Protein AF-A0A8I3A039-F1 (afdb_monomer)

Radius of gyration: 25.13 Å; Cα contacts (8 Å, |Δi|>4): 49; chains: 1; bounding box: 59×29×89 Å

Organism: Verticillium longisporum (NCBI:txid100787)

Sequence (126 aa):
MANPPAAGDKPDGSPKQGEWDEKELQDSLEHLKLLHIKLRELRTTIPRMLEPLKEKQQSPEALFTSFSNAVTAGHREVQDFTEMRKDAKTTRILDHAAQRRKEEPKGIKPWNGKQDPDWMTPPGSS

Structure (mmCIF, N/CA/C/O backbone):
data_AF-A0A8I3A039-F1
#
_entry.id   AF-A0A8I3A039-F1
#
loop_
_atom_site.group_PDB
_atom_site.id
_atom_site.type_symbol
_atom_site.label_atom_id
_atom_site.label_alt_id
_atom_site.label_comp_id
_atom_site.label_asym_id
_atom_site.label_entity_id
_atom_site.label_seq_id
_atom_site.pdbx_PDB_ins_code
_atom_site.Cartn_x
_atom_site.Cartn_y
_atom_site.Cartn_z
_atom_site.occupancy
_atom_site.B_iso_or_equiv
_atom_site.auth_seq_id
_atom_site.auth_comp_id
_atom_site.auth_asym_id
_atom_site.auth_atom_id
_atom_site.pdbx_PDB_model_num
ATOM 1 N N . MET A 1 1 ? 36.946 -21.708 -61.602 1.00 42.66 1 MET A N 1
ATOM 2 C CA . MET A 1 1 ? 36.319 -20.616 -60.830 1.00 42.66 1 MET A CA 1
ATOM 3 C C . MET A 1 1 ? 36.274 -21.066 -59.383 1.00 42.66 1 MET A C 1
ATOM 5 O O . MET A 1 1 ? 35.582 -22.029 -59.086 1.00 42.66 1 MET A O 1
ATOM 9 N N . ALA A 1 2 ? 37.125 -20.484 -58.541 1.00 39.38 2 ALA A N 1
ATOM 10 C CA . ALA A 1 2 ? 37.229 -20.815 -57.124 1.00 39.38 2 ALA A CA 1
ATOM 11 C C . ALA A 1 2 ? 36.278 -19.909 -56.330 1.00 39.38 2 ALA A C 1
ATOM 13 O O . ALA A 1 2 ? 36.279 -18.697 -56.534 1.00 39.38 2 ALA A O 1
ATOM 14 N N . ASN A 1 3 ? 35.458 -20.509 -55.470 1.00 44.94 3 ASN A N 1
ATOM 15 C CA . ASN A 1 3 ? 34.533 -19.817 -54.575 1.00 44.94 3 ASN A CA 1
ATOM 16 C C . ASN A 1 3 ? 35.276 -19.473 -53.268 1.00 44.94 3 ASN A C 1
ATOM 18 O O . ASN A 1 3 ? 35.917 -20.372 -52.717 1.00 44.94 3 ASN A O 1
ATOM 22 N N . PRO A 1 4 ? 35.230 -18.233 -52.755 1.00 48.47 4 PRO A N 1
ATOM 23 C CA . PRO A 1 4 ? 35.828 -17.914 -51.462 1.00 48.47 4 PRO A CA 1
ATOM 24 C C . PRO A 1 4 ? 34.883 -18.288 -50.300 1.00 48.47 4 PRO A C 1
ATOM 26 O O . PRO A 1 4 ? 33.673 -18.086 -50.420 1.00 48.47 4 PRO A O 1
ATOM 29 N N . PRO A 1 5 ? 35.396 -18.788 -49.159 1.00 48.97 5 PRO A N 1
ATOM 30 C CA . PRO A 1 5 ? 34.630 -18.922 -47.926 1.00 48.97 5 PRO A CA 1
ATOM 31 C C . PRO A 1 5 ? 34.896 -17.735 -46.982 1.00 48.97 5 PRO A C 1
ATOM 33 O O . PRO A 1 5 ? 36.048 -17.352 -46.801 1.00 48.97 5 PRO A O 1
ATOM 36 N N . ALA A 1 6 ? 33.836 -17.183 -46.382 1.00 40.12 6 ALA A N 1
ATOM 37 C CA . ALA A 1 6 ? 33.770 -16.394 -45.131 1.00 40.12 6 ALA A CA 1
ATOM 38 C C . ALA A 1 6 ? 32.475 -15.557 -45.186 1.00 40.12 6 ALA A C 1
ATOM 40 O O . ALA A 1 6 ? 32.116 -15.073 -46.249 1.00 40.12 6 ALA A O 1
ATOM 41 N N . ALA A 1 7 ? 31.695 -15.313 -44.141 1.00 46.16 7 ALA A N 1
ATOM 42 C CA . ALA A 1 7 ? 31.840 -15.470 -42.703 1.00 46.16 7 ALA A CA 1
ATOM 43 C C . ALA A 1 7 ? 30.421 -15.766 -42.173 1.00 46.16 7 ALA A C 1
ATOM 45 O O . ALA A 1 7 ? 29.449 -15.211 -42.671 1.00 46.16 7 ALA A O 1
ATOM 46 N N . GLY A 1 8 ? 30.236 -16.727 -41.277 1.00 37.94 8 GLY A N 1
ATOM 47 C CA . GLY A 1 8 ? 30.380 -16.436 -39.857 1.00 37.94 8 GLY A CA 1
ATOM 48 C C . GLY A 1 8 ? 29.059 -15.888 -39.322 1.00 37.94 8 GLY A C 1
ATOM 49 O O . GLY A 1 8 ? 28.897 -14.675 -39.229 1.00 37.94 8 GLY A O 1
ATOM 50 N N . ASP A 1 9 ? 28.146 -16.804 -38.984 1.00 47.75 9 ASP A N 1
ATOM 51 C CA . ASP A 1 9 ? 27.090 -16.582 -37.997 1.00 47.75 9 ASP A CA 1
ATOM 52 C C . ASP A 1 9 ? 27.677 -15.790 -36.825 1.00 47.75 9 ASP A C 1
ATOM 54 O O . ASP A 1 9 ? 28.573 -16.265 -36.120 1.00 47.75 9 ASP A O 1
ATOM 58 N N . LYS A 1 10 ? 27.206 -14.559 -36.637 1.00 44.28 10 LYS A N 1
ATOM 59 C CA . LYS A 1 10 ? 27.387 -13.846 -35.380 1.00 44.28 10 LYS A CA 1
ATOM 60 C C . LYS A 1 10 ? 26.022 -13.777 -34.708 1.00 44.28 10 LYS A C 1
ATOM 62 O O . LYS A 1 10 ? 25.129 -13.142 -35.268 1.00 44.28 10 LYS A O 1
ATOM 67 N N . PRO A 1 11 ? 25.848 -14.393 -33.527 1.00 43.03 11 PRO A N 1
ATOM 68 C CA . PRO A 1 11 ? 24.730 -14.051 -32.675 1.00 43.03 11 PRO A CA 1
ATOM 69 C C . PRO A 1 11 ? 24.953 -12.598 -32.266 1.00 43.03 11 PRO A C 1
ATOM 71 O O . PRO A 1 11 ? 25.957 -12.281 -31.625 1.00 43.03 11 PRO A O 1
ATOM 74 N N . ASP A 1 12 ? 24.059 -11.701 -32.672 1.00 41.56 12 ASP A N 1
ATOM 75 C CA . ASP A 1 12 ? 24.060 -10.328 -32.172 1.00 41.56 12 ASP A CA 1
ATOM 76 C C . ASP A 1 12 ? 23.510 -10.341 -30.738 1.00 41.56 12 ASP A C 1
ATOM 78 O O . ASP A 1 12 ? 22.394 -9.930 -30.444 1.00 41.56 12 ASP A O 1
ATOM 82 N N . GLY A 1 13 ? 24.298 -10.937 -29.842 1.00 45.78 13 GLY A N 1
ATOM 83 C CA . GLY A 1 13 ? 24.190 -10.812 -28.398 1.00 45.78 13 GLY A CA 1
ATOM 84 C C . GLY A 1 13 ? 24.863 -9.520 -27.962 1.00 45.78 13 GLY A C 1
ATOM 85 O O . GLY A 1 13 ? 25.817 -9.545 -27.188 1.00 45.7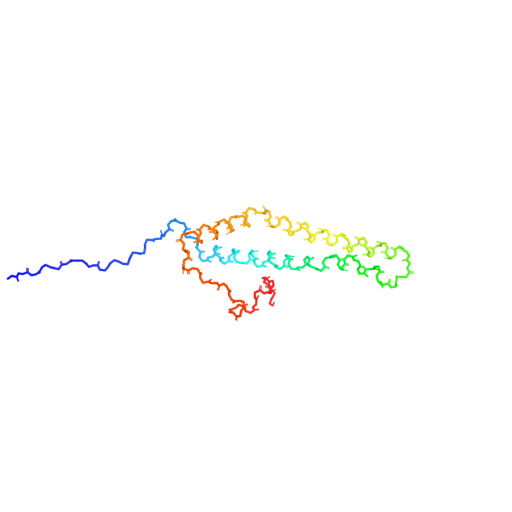8 13 GLY A O 1
ATOM 86 N N . SER A 1 14 ? 24.414 -8.392 -28.504 1.00 38.66 14 SER A N 1
ATOM 87 C CA . SER A 1 14 ? 24.728 -7.089 -27.941 1.00 38.66 14 SER A CA 1
ATOM 88 C C . SER A 1 14 ? 23.763 -6.856 -26.766 1.00 38.66 14 SER A C 1
ATOM 90 O O . SER A 1 14 ? 22.555 -6.765 -26.986 1.00 38.66 14 SER A O 1
ATOM 92 N N . PRO A 1 15 ? 24.241 -6.798 -25.505 1.00 40.56 15 PRO A N 1
ATOM 93 C CA . PRO A 1 15 ? 23.373 -6.449 -24.389 1.00 40.56 15 PRO A CA 1
ATOM 94 C C . PRO A 1 15 ? 22.902 -5.015 -24.621 1.00 40.56 15 PRO A C 1
ATOM 96 O O . PRO A 1 15 ? 23.717 -4.087 -24.684 1.00 40.56 15 PRO A O 1
ATOM 99 N N . LYS A 1 16 ? 21.593 -4.832 -24.816 1.00 53.34 16 LYS A N 1
ATOM 100 C CA . LYS A 1 16 ? 21.005 -3.506 -24.992 1.00 53.34 16 LYS A CA 1
ATOM 101 C C . LYS A 1 16 ? 21.260 -2.726 -23.707 1.00 53.34 16 LYS A C 1
ATOM 103 O O . LYS A 1 16 ? 20.688 -3.030 -22.666 1.00 53.34 16 LYS A O 1
ATOM 108 N N . GLN A 1 17 ? 22.142 -1.731 -23.769 1.00 42.53 17 GLN A N 1
ATOM 109 C CA . GLN A 1 17 ? 22.362 -0.771 -22.688 1.00 42.53 17 GLN A CA 1
ATOM 110 C C . GLN A 1 17 ? 21.009 -0.143 -22.309 1.00 42.53 17 GLN A C 1
ATOM 112 O O . GLN A 1 17 ? 20.495 0.700 -23.039 1.00 42.53 17 GLN A O 1
ATOM 117 N N . GLY A 1 18 ? 20.401 -0.609 -21.213 1.00 56.34 18 GLY A N 1
ATOM 118 C CA . GLY A 1 18 ? 19.051 -0.222 -20.783 1.00 56.34 18 GLY A CA 1
ATOM 119 C C . GLY A 1 18 ? 18.120 -1.388 -20.425 1.00 56.34 18 GLY A C 1
ATOM 120 O O . GLY A 1 18 ? 17.051 -1.142 -19.864 1.00 56.34 18 GLY A O 1
ATOM 121 N N . GLU A 1 19 ? 18.504 -2.637 -20.707 1.00 70.75 19 GLU A N 1
ATOM 122 C CA . GLU A 1 19 ? 17.795 -3.820 -20.207 1.00 70.75 19 GLU A CA 1
ATOM 123 C C . GLU A 1 19 ? 17.991 -3.941 -18.695 1.00 70.75 19 GLU A C 1
ATOM 125 O O . GLU A 1 19 ? 19.109 -4.099 -18.208 1.00 70.75 19 GLU A O 1
ATOM 130 N N . TRP A 1 20 ? 16.889 -3.828 -17.955 1.00 85.06 20 TRP A N 1
ATOM 131 C CA . TRP A 1 20 ? 16.848 -4.266 -16.566 1.00 85.06 20 TRP A CA 1
ATOM 132 C C . TRP A 1 20 ? 17.164 -5.753 -16.553 1.00 85.06 20 TRP A C 1
ATOM 134 O O . TRP A 1 20 ? 16.600 -6.507 -17.351 1.00 85.06 20 TRP A O 1
ATOM 144 N N . ASP A 1 21 ? 18.078 -6.166 -15.682 1.00 90.06 21 ASP A N 1
ATOM 145 C CA . ASP A 1 21 ? 18.371 -7.584 -15.543 1.00 90.06 21 ASP A CA 1
ATOM 146 C C . ASP A 1 21 ? 17.175 -8.328 -14.919 1.00 90.06 21 ASP A C 1
ATOM 148 O O . ASP A 1 21 ? 16.260 -7.730 -14.344 1.00 90.06 21 ASP A O 1
ATOM 152 N N . GLU A 1 22 ? 17.161 -9.656 -15.058 1.00 89.19 22 GLU A N 1
ATOM 153 C CA . GLU A 1 22 ? 16.061 -10.497 -14.567 1.00 89.19 22 GLU A CA 1
ATOM 154 C C . GLU A 1 22 ? 15.797 -10.284 -13.069 1.00 89.19 22 GLU A C 1
ATOM 156 O O . GLU A 1 22 ? 14.653 -10.298 -12.616 1.00 89.19 22 GLU A O 1
ATOM 161 N N . LYS A 1 23 ? 16.856 -10.032 -12.294 1.00 91.62 23 LYS A N 1
ATOM 162 C CA . LYS A 1 23 ? 16.746 -9.795 -10.858 1.00 91.62 23 LYS A CA 1
ATOM 163 C C . LYS A 1 23 ? 16.059 -8.460 -10.573 1.00 91.62 23 LYS A C 1
ATOM 165 O O . LYS A 1 23 ? 15.153 -8.410 -9.748 1.00 91.62 23 LYS A O 1
ATOM 170 N N . GLU A 1 24 ? 16.449 -7.390 -11.257 1.00 92.00 24 GLU A N 1
ATOM 171 C CA . GLU A 1 24 ? 15.836 -6.071 -11.120 1.00 92.00 24 GLU A CA 1
ATOM 172 C C . GLU A 1 24 ? 14.362 -6.095 -11.549 1.00 92.00 24 GLU A C 1
ATOM 174 O O . GLU A 1 24 ? 13.514 -5.471 -10.900 1.00 92.00 24 GLU A O 1
ATOM 179 N N . LEU A 1 25 ? 14.035 -6.849 -12.602 1.00 91.31 25 LEU A N 1
ATOM 180 C CA . LEU A 1 25 ? 12.655 -7.078 -13.030 1.00 91.31 25 LEU A CA 1
ATOM 181 C C . LEU A 1 25 ? 11.851 -7.809 -11.951 1.00 91.31 25 LEU A C 1
ATOM 183 O O . LEU A 1 25 ? 10.772 -7.339 -11.583 1.00 91.31 25 LEU A O 1
ATOM 187 N N . GLN A 1 26 ? 12.388 -8.894 -11.395 1.00 91.62 26 GLN A N 1
ATOM 188 C CA . GLN A 1 26 ? 11.746 -9.656 -10.325 1.00 91.62 26 GLN A CA 1
ATOM 189 C C . GLN A 1 26 ? 11.515 -8.796 -9.070 1.00 91.62 26 GLN A C 1
ATOM 191 O O . GLN A 1 26 ? 10.382 -8.681 -8.598 1.00 91.62 26 GLN A O 1
ATOM 196 N N . ASP A 1 27 ? 12.546 -8.092 -8.595 1.00 93.62 27 ASP A N 1
ATOM 197 C CA . ASP A 1 27 ? 12.477 -7.191 -7.432 1.00 93.62 27 ASP A CA 1
ATOM 198 C C . ASP A 1 27 ? 11.456 -6.055 -7.627 1.00 93.62 27 ASP A C 1
ATOM 200 O O . ASP A 1 27 ? 10.923 -5.473 -6.669 1.00 93.62 27 ASP A O 1
ATOM 204 N N . SER A 1 28 ? 11.209 -5.684 -8.881 1.00 94.06 28 SER A N 1
ATOM 205 C CA . SER A 1 28 ? 10.258 -4.646 -9.261 1.00 94.06 28 SER A CA 1
ATOM 206 C C . SER A 1 28 ? 8.836 -5.174 -9.366 1.00 94.06 28 SER A C 1
ATOM 208 O O . SER A 1 28 ? 7.902 -4.496 -8.932 1.00 94.06 28 SER A O 1
ATOM 210 N N . LEU A 1 29 ? 8.658 -6.394 -9.873 1.00 91.81 29 LEU A N 1
ATOM 211 C CA . LEU A 1 29 ? 7.375 -7.089 -9.856 1.00 91.81 29 LEU A CA 1
ATOM 212 C C . LEU A 1 29 ? 6.911 -7.350 -8.422 1.00 91.81 29 LEU A C 1
ATOM 214 O O . LEU A 1 29 ? 5.755 -7.076 -8.104 1.00 91.81 29 LEU A O 1
ATOM 218 N N . GLU A 1 30 ? 7.805 -7.781 -7.532 1.00 92.81 30 GLU A N 1
ATOM 219 C CA . GLU A 1 30 ? 7.497 -7.968 -6.109 1.00 92.81 30 GLU A CA 1
ATOM 220 C C . GLU A 1 30 ? 7.088 -6.656 -5.430 1.00 92.81 30 GLU A C 1
ATOM 222 O O . GLU A 1 30 ? 6.100 -6.606 -4.689 1.00 92.81 30 GLU A O 1
ATOM 227 N N . HIS A 1 31 ? 7.785 -5.561 -5.743 1.00 94.62 31 HIS A N 1
ATOM 228 C CA . HIS A 1 31 ? 7.431 -4.229 -5.250 1.00 94.62 31 HIS A CA 1
ATOM 229 C C . HIS A 1 31 ? 6.045 -3.781 -5.731 1.00 94.62 31 HIS A C 1
ATOM 231 O O . HIS A 1 31 ? 5.231 -3.306 -4.937 1.00 94.62 31 HIS A O 1
ATOM 237 N N . LEU A 1 32 ? 5.738 -3.966 -7.020 1.00 94.06 32 LEU A N 1
ATOM 238 C CA . LEU A 1 32 ? 4.415 -3.657 -7.573 1.00 94.06 32 LEU A CA 1
ATOM 239 C C . LEU A 1 32 ? 3.316 -4.554 -6.992 1.00 94.06 32 LEU A C 1
ATOM 241 O O . LEU A 1 32 ? 2.204 -4.074 -6.762 1.00 94.06 32 LEU A O 1
ATOM 245 N N . LYS A 1 33 ? 3.618 -5.829 -6.726 1.00 92.56 33 LYS A N 1
ATOM 246 C CA . LYS A 1 33 ? 2.702 -6.774 -6.079 1.00 92.56 33 LYS A CA 1
ATOM 247 C C . LYS A 1 33 ? 2.316 -6.283 -4.688 1.00 92.56 33 LYS A C 1
ATOM 249 O O . LYS A 1 33 ? 1.129 -6.174 -4.383 1.00 92.56 33 LYS A O 1
ATOM 254 N N . LEU A 1 34 ? 3.300 -5.906 -3.874 1.00 94.56 34 LEU A N 1
ATOM 255 C CA . LEU A 1 34 ? 3.056 -5.353 -2.544 1.00 94.56 34 LEU A CA 1
ATOM 256 C C . LEU A 1 34 ? 2.255 -4.040 -2.607 1.00 94.56 34 LEU A C 1
ATOM 258 O O . LEU A 1 34 ? 1.291 -3.873 -1.857 1.00 94.56 34 LEU A O 1
ATOM 262 N N . LEU A 1 35 ? 2.586 -3.141 -3.542 1.00 95.56 35 LEU A N 1
ATOM 263 C CA . LEU A 1 35 ? 1.830 -1.902 -3.754 1.00 95.56 35 LEU A CA 1
ATOM 264 C C . LEU A 1 35 ? 0.362 -2.185 -4.116 1.00 95.56 35 LEU A C 1
ATOM 266 O O . LEU A 1 35 ? -0.543 -1.506 -3.624 1.00 95.56 35 LEU A O 1
ATOM 270 N N . HIS A 1 36 ? 0.113 -3.191 -4.959 1.00 93.44 36 HIS A N 1
ATOM 271 C CA . HIS A 1 36 ? -1.235 -3.611 -5.339 1.00 93.44 36 HIS A CA 1
ATOM 272 C C . HIS A 1 36 ? -2.025 -4.184 -4.154 1.00 93.44 36 HIS A C 1
ATOM 274 O O . HIS A 1 36 ? -3.200 -3.845 -3.987 1.00 93.44 36 HIS A O 1
ATOM 280 N N . ILE A 1 37 ? -1.393 -5.021 -3.325 1.00 92.69 37 ILE A N 1
ATOM 281 C CA . ILE A 1 37 ? -2.006 -5.579 -2.112 1.00 92.69 37 ILE A CA 1
ATOM 282 C C . ILE A 1 37 ? -2.439 -4.440 -1.181 1.00 92.69 37 ILE A C 1
ATOM 284 O O . ILE A 1 37 ? -3.627 -4.345 -0.865 1.00 92.69 37 ILE A O 1
ATOM 288 N N . LYS A 1 38 ? -1.532 -3.502 -0.866 1.00 94.50 38 LYS A N 1
ATOM 289 C CA . LYS A 1 38 ? -1.845 -2.329 -0.031 1.00 94.50 38 LYS A CA 1
ATOM 290 C C . LYS A 1 38 ? -2.986 -1.490 -0.614 1.00 94.50 38 LYS A C 1
ATOM 292 O O . LYS A 1 38 ? -3.923 -1.147 0.100 1.00 94.50 38 LYS A O 1
ATOM 297 N N . LEU A 1 39 ? -2.981 -1.214 -1.925 1.00 95.75 39 LEU A N 1
ATOM 298 C CA . LEU A 1 39 ? -4.079 -0.492 -2.592 1.00 95.75 39 LEU A CA 1
ATOM 299 C C . LEU A 1 39 ? -5.433 -1.185 -2.394 1.00 95.75 39 LEU A C 1
ATOM 301 O O . LEU A 1 39 ? -6.465 -0.532 -2.230 1.00 95.75 39 LEU A O 1
ATOM 305 N N . ARG A 1 40 ? -5.454 -2.517 -2.457 1.00 92.75 40 ARG A N 1
ATOM 306 C CA . ARG A 1 40 ? -6.683 -3.288 -2.290 1.00 92.75 40 ARG A CA 1
ATOM 307 C C . ARG A 1 40 ? -7.166 -3.275 -0.843 1.00 92.75 40 ARG A C 1
ATOM 309 O O . ARG A 1 40 ? -8.375 -3.161 -0.634 1.00 92.75 40 ARG A O 1
ATOM 316 N N . GLU A 1 41 ? -6.259 -3.370 0.125 1.00 92.50 41 GLU A N 1
ATOM 317 C CA . GLU A 1 41 ? -6.575 -3.316 1.559 1.00 92.50 41 GLU A CA 1
ATOM 318 C C . GLU A 1 41 ? -7.312 -2.021 1.933 1.00 92.50 41 GLU A C 1
ATOM 320 O O . GLU A 1 41 ? -8.274 -2.073 2.712 1.00 92.50 41 GLU A O 1
ATOM 325 N N . LEU A 1 42 ? -6.978 -0.905 1.264 1.00 96.12 42 LEU A N 1
ATOM 326 C CA . LEU A 1 42 ? -7.643 0.392 1.450 1.00 96.12 42 LEU A CA 1
ATOM 327 C C . LEU A 1 42 ? -9.161 0.358 1.226 1.00 96.12 42 LEU A C 1
ATOM 329 O O . LEU A 1 42 ? 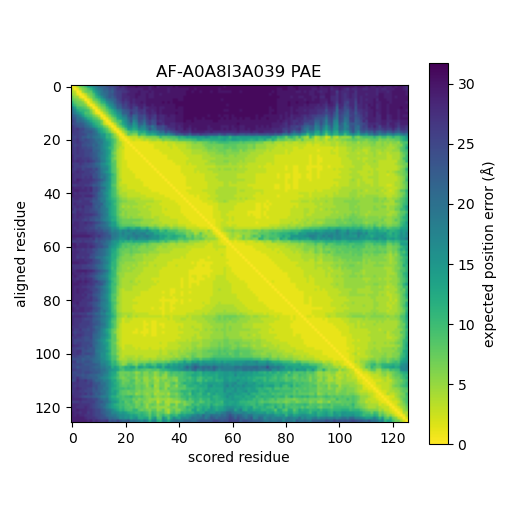-9.890 1.154 1.818 1.00 96.12 42 LEU A O 1
ATOM 333 N N . ARG A 1 43 ? -9.679 -0.583 0.421 1.00 95.62 43 ARG A N 1
ATOM 334 C CA . ARG A 1 43 ? -11.132 -0.732 0.189 1.00 95.62 43 ARG A CA 1
ATOM 335 C C . ARG A 1 43 ? -11.906 -1.021 1.472 1.00 95.62 43 ARG A C 1
ATOM 337 O O . ARG A 1 43 ? -13.099 -0.744 1.545 1.00 95.62 43 ARG A O 1
ATOM 344 N N . THR A 1 44 ? -11.237 -1.604 2.462 1.00 96.00 44 THR A N 1
ATOM 345 C CA . THR A 1 44 ? -11.847 -2.006 3.733 1.00 96.00 44 THR A CA 1
ATOM 346 C C . THR A 1 44 ? -11.479 -1.086 4.890 1.00 96.00 44 THR A C 1
ATOM 348 O O . THR A 1 44 ? -12.040 -1.247 5.968 1.00 96.00 44 THR A O 1
ATOM 351 N N . THR A 1 45 ? -10.599 -0.102 4.685 1.00 96.75 45 THR A N 1
ATOM 352 C CA . THR A 1 45 ? -10.092 0.757 5.763 1.00 96.75 45 THR A CA 1
ATOM 353 C C . THR A 1 45 ? -11.211 1.533 6.458 1.00 96.75 45 THR A C 1
ATOM 355 O O . THR A 1 45 ? -11.348 1.415 7.669 1.00 96.75 45 THR A O 1
ATOM 358 N N . ILE A 1 46 ? -12.075 2.250 5.725 1.00 95.56 46 ILE A N 1
ATOM 359 C CA . ILE A 1 46 ? -13.209 2.973 6.342 1.00 95.56 46 ILE A CA 1
ATOM 360 C C . ILE A 1 46 ? -14.176 2.007 7.054 1.00 95.56 46 ILE A C 1
ATOM 362 O O . ILE A 1 46 ? -14.495 2.250 8.218 1.00 95.56 46 ILE A O 1
ATOM 366 N N . PRO A 1 47 ? -14.632 0.901 6.426 1.00 96.25 47 PRO A N 1
ATOM 367 C CA . PRO A 1 47 ? -15.438 -0.095 7.127 1.00 96.25 47 PRO A CA 1
ATOM 368 C C . PRO A 1 47 ? -14.822 -0.603 8.438 1.00 96.25 47 PRO A C 1
ATOM 370 O O . PRO A 1 47 ? -15.562 -0.731 9.411 1.00 96.25 47 PRO A O 1
ATOM 373 N N . ARG A 1 48 ? -13.503 -0.844 8.476 1.00 95.88 48 ARG A N 1
ATOM 374 C CA . ARG A 1 48 ? -12.765 -1.297 9.670 1.00 95.88 48 ARG A CA 1
ATOM 375 C C . ARG A 1 48 ? -12.606 -0.198 10.722 1.00 95.88 48 ARG A C 1
ATOM 377 O O . ARG A 1 48 ? -12.765 -0.464 11.904 1.00 95.88 48 ARG A O 1
ATOM 384 N N . MET A 1 49 ? -12.397 1.056 10.314 1.00 96.56 49 MET A N 1
ATOM 385 C CA . MET A 1 49 ? -12.398 2.204 11.235 1.00 96.56 49 MET A CA 1
ATOM 386 C C . MET A 1 49 ? -13.732 2.352 11.983 1.00 96.56 49 MET A C 1
ATOM 388 O O . MET A 1 49 ? -13.755 2.758 13.141 1.00 96.56 49 MET A O 1
ATOM 392 N N . LEU A 1 50 ? -14.847 2.041 11.316 1.00 96.00 50 LEU A N 1
ATOM 393 C CA . LEU A 1 50 ? -16.200 2.180 11.864 1.00 96.00 50 LEU A CA 1
ATOM 394 C C . LEU A 1 50 ? -16.713 0.914 12.561 1.00 96.00 50 LEU A C 1
ATOM 396 O O . LEU A 1 50 ? -17.795 0.943 13.145 1.00 96.00 50 LEU A O 1
ATOM 400 N N . GLU A 1 51 ? -15.982 -0.196 12.486 1.00 94.81 51 GLU A N 1
ATOM 401 C CA . GLU A 1 51 ? -16.371 -1.475 13.082 1.00 94.81 51 GLU A CA 1
ATOM 402 C C . GLU A 1 51 ? -16.658 -1.373 14.589 1.00 94.81 51 GLU A C 1
ATOM 404 O O . GLU A 1 51 ? -17.739 -1.811 14.992 1.00 94.81 51 GLU A O 1
ATOM 409 N N . PRO A 1 52 ? -15.838 -0.675 15.404 1.00 94.69 52 PRO A N 1
ATOM 410 C CA . PRO A 1 52 ? -16.095 -0.567 16.840 1.00 94.69 52 PRO A CA 1
ATOM 411 C C . PRO A 1 52 ? -17.415 0.129 17.197 1.00 94.69 52 PRO A C 1
ATOM 413 O O . PRO A 1 52 ? -17.976 -0.126 18.259 1.00 94.69 52 PRO A O 1
ATOM 416 N N . LEU A 1 53 ? -17.945 0.977 16.303 1.00 92.56 53 LEU A N 1
ATOM 417 C CA . LEU A 1 53 ? -19.221 1.677 16.502 1.00 92.56 53 LEU A CA 1
ATOM 418 C C . LEU A 1 53 ? -20.442 0.759 16.338 1.00 92.56 53 LEU A C 1
ATOM 420 O O . LEU A 1 53 ? -21.548 1.135 16.719 1.00 92.56 53 LEU A O 1
ATOM 424 N N . LYS A 1 54 ? -20.265 -0.422 15.737 1.00 91.56 54 LYS A N 1
ATOM 425 C CA . LYS A 1 54 ? -21.337 -1.408 15.526 1.00 91.56 54 LYS A CA 1
ATOM 426 C C . LYS A 1 54 ? -21.477 -2.373 16.701 1.00 91.56 54 LYS A C 1
ATOM 428 O O . LYS A 1 54 ? -22.496 -3.052 16.819 1.00 91.56 54 LYS A O 1
ATOM 433 N N . GLU A 1 55 ? -20.459 -2.454 17.549 1.00 87.31 55 GLU A N 1
ATOM 434 C CA . GLU A 1 55 ? -20.385 -3.401 18.653 1.00 87.31 55 GLU A CA 1
ATOM 435 C C . GLU A 1 55 ? -20.995 -2.833 19.937 1.00 87.31 55 GLU A C 1
ATOM 437 O O . GLU A 1 55 ? -20.867 -1.649 20.256 1.00 87.31 55 GLU A O 1
ATOM 442 N N . LYS A 1 56 ? -21.635 -3.701 20.727 1.00 85.75 56 LYS A N 1
ATOM 443 C CA . LYS A 1 56 ? -22.032 -3.350 22.094 1.00 85.75 56 LYS A CA 1
ATOM 444 C C . LYS A 1 56 ? -20.794 -3.359 22.985 1.00 85.75 56 LYS A C 1
ATOM 446 O O . LYS A 1 56 ? -20.327 -4.423 23.380 1.00 85.75 56 LYS A O 1
ATOM 451 N N . GLN A 1 57 ? -20.290 -2.176 23.307 1.00 87.19 57 GLN A N 1
ATOM 452 C CA . GLN A 1 57 ? -19.152 -2.007 24.207 1.00 87.19 57 GLN A CA 1
ATOM 453 C C . GLN A 1 57 ? -19.592 -2.001 25.675 1.00 87.19 57 GLN A C 1
ATOM 455 O O . GLN A 1 57 ? -20.714 -1.615 26.003 1.00 87.19 57 GLN A O 1
ATOM 460 N N . GLN A 1 58 ? -18.696 -2.431 26.564 1.00 87.50 58 GLN A N 1
ATOM 461 C CA . GLN A 1 58 ? -18.962 -2.522 28.006 1.00 87.50 58 GLN A CA 1
ATOM 462 C C . GLN A 1 58 ? -19.021 -1.147 28.693 1.00 87.50 58 GLN A C 1
ATOM 464 O O . GLN A 1 58 ? -19.677 -1.012 29.724 1.00 87.50 58 GLN A O 1
ATOM 469 N N . SER A 1 59 ? -18.357 -0.131 28.126 1.00 94.25 59 SER A N 1
ATOM 470 C CA . SER A 1 59 ? -18.380 1.253 28.612 1.00 94.25 59 SER A CA 1
ATOM 471 C C . SER A 1 59 ? -18.072 2.270 27.494 1.00 94.25 59 SER A C 1
ATOM 473 O O . SER A 1 59 ? -17.538 1.886 26.444 1.00 94.25 59 SER A O 1
ATOM 475 N N . PRO A 1 60 ? -18.369 3.570 27.697 1.00 93.56 60 PRO A N 1
ATOM 476 C CA . PRO A 1 60 ? -17.969 4.639 26.776 1.00 93.56 60 PRO A CA 1
ATOM 477 C C . PRO A 1 60 ? -16.453 4.717 26.532 1.00 93.56 60 PRO A C 1
ATOM 479 O O . PRO A 1 60 ? -16.018 4.963 25.409 1.00 93.56 60 PRO A O 1
ATOM 482 N N . GLU A 1 61 ? -15.636 4.468 27.555 1.00 95.75 61 GLU A N 1
ATOM 483 C CA . GLU A 1 61 ? -14.170 4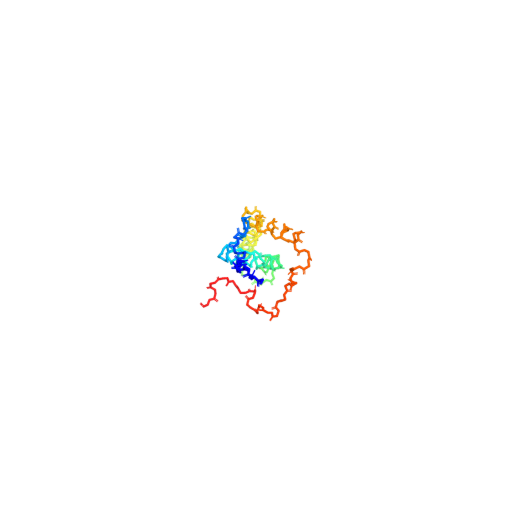.493 27.465 1.00 95.75 61 GLU A CA 1
ATOM 484 C C . GLU A 1 61 ? -13.643 3.349 26.592 1.00 95.75 61 GLU A C 1
ATOM 486 O O . GLU A 1 61 ? -12.730 3.548 25.785 1.00 95.75 61 GLU A O 1
ATOM 491 N N . ALA A 1 62 ? -14.244 2.158 26.707 1.00 94.25 62 ALA A N 1
ATOM 492 C CA . ALA A 1 62 ? -13.919 1.014 25.857 1.00 94.25 62 ALA A CA 1
ATOM 493 C C . ALA A 1 62 ? -14.263 1.291 24.381 1.00 94.25 62 ALA A C 1
ATOM 495 O O . ALA A 1 62 ? -13.473 0.982 23.482 1.00 94.25 62 ALA A O 1
ATOM 496 N N . LEU A 1 63 ? -15.399 1.950 24.124 1.00 95.12 63 LEU A N 1
ATOM 497 C CA . LEU A 1 63 ? -15.781 2.393 22.782 1.00 95.12 63 LEU A CA 1
ATOM 498 C C . LEU A 1 63 ? -14.794 3.416 22.212 1.00 95.12 63 LEU A C 1
ATOM 500 O O . LEU A 1 63 ? -14.313 3.248 21.094 1.00 95.12 63 LEU A O 1
ATOM 504 N N . PHE A 1 64 ? -14.457 4.453 22.979 1.00 95.69 64 PHE A N 1
ATOM 505 C CA . PHE A 1 64 ? -13.506 5.472 22.536 1.00 95.69 64 PHE A CA 1
ATOM 506 C C . PHE A 1 64 ? -12.131 4.874 22.221 1.00 95.69 64 PHE A C 1
ATOM 508 O O . PHE A 1 64 ? -11.527 5.207 21.200 1.00 95.69 64 PHE A O 1
ATOM 515 N N . THR A 1 65 ? -11.655 3.963 23.072 1.00 96.25 65 THR A N 1
ATOM 516 C CA . THR A 1 65 ? -10.357 3.300 22.904 1.00 96.25 65 THR A CA 1
ATOM 517 C C . THR A 1 65 ? -10.334 2.426 21.649 1.00 96.25 65 THR A C 1
ATOM 519 O O . THR A 1 65 ? -9.437 2.570 20.819 1.00 96.25 65 THR A O 1
ATOM 522 N N . SER A 1 66 ? -11.330 1.551 21.467 1.00 95.56 66 SER A N 1
ATOM 523 C CA . SER A 1 66 ? -11.409 0.671 20.289 1.00 95.56 66 SER A CA 1
ATOM 524 C C . SER A 1 66 ? -11.542 1.461 18.984 1.00 95.56 66 SER A C 1
ATOM 526 O O . SER A 1 66 ? -10.812 1.194 18.028 1.00 95.56 66 SER A O 1
ATOM 528 N N . PHE A 1 67 ? -12.391 2.492 18.963 1.00 96.31 67 PHE A N 1
ATOM 529 C CA . PHE A 1 67 ? -12.539 3.385 17.817 1.00 96.31 67 PHE A CA 1
ATOM 530 C C . PHE A 1 67 ? -11.243 4.142 17.497 1.00 96.31 67 PHE A C 1
ATOM 532 O O . PHE A 1 67 ? -10.796 4.138 16.350 1.00 96.31 67 PHE A O 1
ATOM 539 N N . SER A 1 68 ? -10.591 4.738 18.500 1.00 97.44 68 SER A N 1
ATOM 540 C CA . SER A 1 68 ? -9.332 5.475 18.309 1.00 97.44 68 SER A CA 1
ATOM 541 C C . SER A 1 68 ? -8.220 4.581 17.759 1.00 97.44 68 SER A C 1
ATOM 543 O O . SER A 1 68 ? -7.463 4.999 16.878 1.00 97.44 68 SER A O 1
ATOM 545 N N . ASN A 1 69 ? -8.150 3.331 18.223 1.00 97.50 69 ASN A N 1
ATOM 546 C CA . ASN A 1 69 ? -7.210 2.340 17.704 1.00 97.50 69 ASN A CA 1
ATOM 547 C C . ASN A 1 69 ? -7.505 1.996 16.239 1.00 97.50 69 ASN A C 1
ATOM 549 O O . ASN A 1 69 ? -6.584 1.987 15.422 1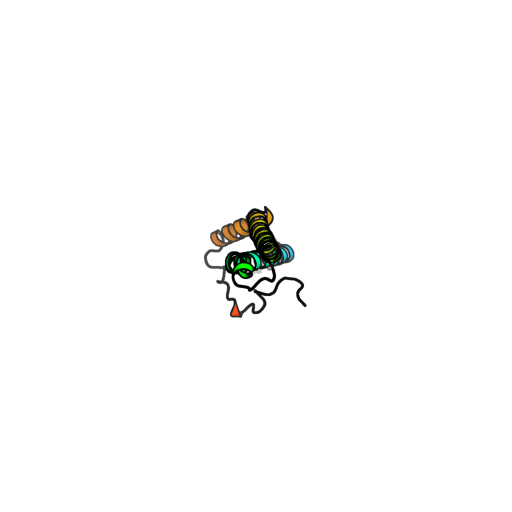.00 97.50 69 ASN A O 1
ATOM 553 N N . ALA A 1 70 ? -8.775 1.773 15.889 1.00 97.25 70 ALA A N 1
ATOM 554 C CA . ALA A 1 70 ? -9.182 1.468 14.520 1.00 97.25 70 ALA A CA 1
ATOM 555 C C . ALA A 1 70 ? -8.891 2.634 13.555 1.00 97.25 70 ALA A C 1
ATOM 557 O O . ALA A 1 70 ? -8.362 2.423 12.462 1.00 97.25 70 ALA A O 1
ATOM 558 N N . VAL A 1 71 ? -9.151 3.876 13.977 1.00 97.94 71 VAL A N 1
ATOM 559 C CA . VAL A 1 71 ? -8.805 5.089 13.215 1.00 97.94 71 VAL A CA 1
ATOM 560 C C . VAL A 1 71 ? -7.292 5.235 13.058 1.00 97.94 71 VAL A C 1
ATOM 562 O O . VAL A 1 71 ? -6.816 5.498 11.955 1.00 97.94 71 VAL A O 1
ATOM 565 N N . THR A 1 72 ? -6.523 5.021 14.127 1.00 98.19 72 THR A N 1
ATOM 566 C CA . THR A 1 72 ? -5.054 5.094 14.074 1.00 98.19 72 THR A CA 1
ATOM 567 C C . THR A 1 72 ? -4.479 4.050 13.117 1.00 98.19 72 THR A C 1
ATOM 569 O O . THR A 1 72 ? -3.607 4.371 12.310 1.00 98.19 72 THR A O 1
ATOM 572 N N . ALA A 1 73 ? -4.979 2.813 13.168 1.00 97.44 73 ALA A N 1
ATOM 573 C CA . ALA A 1 73 ? -4.566 1.745 12.263 1.00 97.44 73 ALA A CA 1
ATOM 574 C C . ALA A 1 73 ? -4.890 2.089 10.803 1.00 97.44 73 ALA A C 1
ATOM 576 O O . ALA A 1 73 ? -4.010 2.036 9.947 1.00 97.44 73 ALA A O 1
ATOM 577 N N . GLY A 1 74 ? -6.116 2.536 10.524 1.00 97.31 74 GLY A N 1
ATOM 578 C CA . GLY A 1 74 ? -6.494 2.916 9.168 1.00 97.31 74 GLY A CA 1
ATOM 579 C C . GLY A 1 74 ? -5.740 4.144 8.640 1.00 97.31 74 GLY A C 1
ATOM 580 O O . GLY A 1 74 ? -5.439 4.211 7.451 1.00 97.31 74 GLY A O 1
ATOM 581 N N . HIS A 1 75 ? -5.377 5.099 9.503 1.00 97.12 75 HIS A N 1
ATOM 582 C CA . HIS A 1 75 ? -4.517 6.218 9.109 1.00 97.12 75 HIS A CA 1
ATOM 583 C C . HIS A 1 75 ? -3.133 5.730 8.664 1.00 97.12 75 HIS A C 1
ATOM 585 O O . HIS A 1 75 ? -2.654 6.150 7.611 1.00 97.12 75 HIS A O 1
ATOM 591 N N . ARG A 1 76 ? -2.530 4.800 9.419 1.00 97.31 76 ARG A N 1
ATOM 592 C CA . ARG A 1 76 ? -1.242 4.184 9.063 1.00 97.31 76 ARG A CA 1
ATOM 593 C C . ARG A 1 76 ? -1.308 3.460 7.723 1.00 97.31 76 ARG A C 1
ATOM 595 O O . ARG A 1 76 ? -0.429 3.651 6.902 1.00 97.31 76 ARG A O 1
ATOM 602 N N . GLU A 1 77 ? -2.369 2.706 7.446 1.00 96.50 77 GLU A N 1
ATOM 603 C CA . GLU A 1 77 ? -2.531 2.022 6.150 1.00 96.50 77 GLU A CA 1
ATOM 604 C C . GLU A 1 77 ? -2.559 2.990 4.962 1.00 96.50 77 GLU A C 1
ATOM 606 O O . GLU A 1 77 ? -1.919 2.753 3.934 1.00 96.50 77 GLU A O 1
ATOM 611 N N . VAL A 1 78 ? -3.294 4.100 5.102 1.00 97.38 78 VAL A N 1
ATOM 612 C CA . VAL A 1 78 ? -3.360 5.147 4.072 1.00 97.38 78 VAL A CA 1
ATOM 613 C C . VAL A 1 78 ? -2.002 5.825 3.906 1.00 97.38 78 VAL A C 1
ATOM 615 O O . VAL A 1 78 ? -1.585 6.085 2.772 1.00 97.38 78 VAL A O 1
ATOM 618 N N . GLN A 1 79 ? -1.315 6.105 5.016 1.00 97.56 79 GLN A N 1
ATOM 619 C CA . GLN A 1 79 ? 0.018 6.695 5.018 1.00 97.56 79 GLN A CA 1
ATOM 620 C C . GLN A 1 79 ? 1.027 5.774 4.321 1.00 97.56 79 GLN A C 1
ATOM 622 O O . GLN A 1 79 ? 1.621 6.192 3.3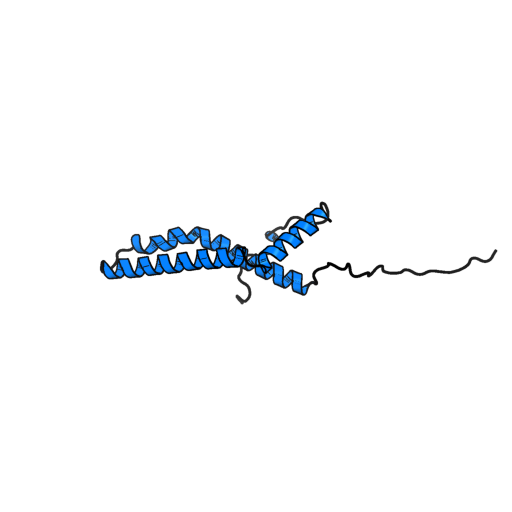29 1.00 97.56 79 GLN A O 1
ATOM 627 N N . ASP A 1 80 ? 1.129 4.516 4.749 1.00 95.88 80 ASP A N 1
ATOM 628 C CA . ASP A 1 80 ? 2.000 3.488 4.172 1.00 95.88 80 ASP A CA 1
ATOM 629 C C . ASP A 1 80 ? 1.820 3.372 2.655 1.00 95.88 80 ASP A C 1
ATOM 631 O O . ASP A 1 80 ? 2.789 3.359 1.892 1.00 95.88 80 ASP A O 1
ATOM 635 N N . PHE A 1 81 ? 0.568 3.278 2.192 1.00 97.31 81 PHE A N 1
ATOM 636 C CA . PHE A 1 81 ? 0.284 3.202 0.763 1.00 97.31 81 PHE A CA 1
ATOM 637 C C . PHE A 1 81 ? 0.724 4.476 0.035 1.00 97.31 81 PHE A C 1
ATOM 639 O O . PHE A 1 81 ? 1.322 4.406 -1.040 1.00 97.31 81 PHE A O 1
ATOM 646 N N . THR A 1 82 ? 0.427 5.644 0.606 1.00 97.38 82 THR A N 1
ATOM 647 C CA . THR A 1 82 ? 0.750 6.938 -0.004 1.00 97.38 82 THR A CA 1
ATOM 648 C C . THR A 1 82 ? 2.258 7.139 -0.121 1.00 97.38 82 THR A C 1
ATOM 650 O O . THR A 1 82 ? 2.728 7.606 -1.160 1.00 97.38 82 THR A O 1
ATOM 653 N N . GLU A 1 83 ? 3.011 6.774 0.914 1.00 97.50 83 GLU A N 1
ATOM 654 C CA . GLU A 1 83 ? 4.473 6.820 0.931 1.00 97.50 83 GLU A CA 1
ATOM 655 C C . GLU A 1 83 ? 5.053 5.855 -0.103 1.00 97.50 83 GLU A C 1
ATOM 657 O O . GLU A 1 83 ? 5.791 6.283 -0.990 1.00 97.50 83 GLU A O 1
ATOM 662 N N . MET A 1 84 ? 4.624 4.589 -0.096 1.00 97.19 84 MET A N 1
ATOM 663 C CA . MET A 1 84 ? 5.091 3.597 -1.068 1.00 97.19 84 MET A CA 1
ATOM 664 C C . MET A 1 84 ? 4.757 4.000 -2.511 1.00 97.19 84 MET A C 1
ATOM 666 O O . MET A 1 84 ? 5.570 3.824 -3.418 1.00 97.19 84 MET A O 1
ATOM 670 N N . ARG A 1 85 ? 3.579 4.585 -2.756 1.00 96.88 85 ARG A N 1
ATOM 671 C CA . ARG A 1 85 ? 3.176 5.055 -4.089 1.00 96.88 85 ARG A CA 1
ATOM 672 C C . ARG A 1 85 ? 4.045 6.210 -4.593 1.00 96.88 85 ARG A C 1
ATOM 674 O O . ARG A 1 85 ? 4.217 6.325 -5.810 1.00 96.88 85 ARG A O 1
ATOM 681 N N . LYS A 1 86 ? 4.523 7.069 -3.689 1.00 96.19 86 LYS A N 1
ATOM 682 C CA . LYS A 1 86 ? 5.363 8.242 -3.986 1.00 96.19 86 LYS A CA 1
ATOM 683 C C . LYS A 1 86 ? 6.857 7.931 -3.985 1.00 96.19 86 LYS A C 1
ATOM 685 O O . LYS A 1 86 ? 7.632 8.770 -4.434 1.00 96.19 86 LYS A O 1
ATOM 690 N N . ASP A 1 87 ? 7.249 6.758 -3.500 1.00 96.25 87 ASP A N 1
ATOM 691 C CA . ASP A 1 87 ? 8.646 6.357 -3.451 1.00 96.25 87 ASP A CA 1
ATOM 692 C C . ASP A 1 87 ? 9.311 6.361 -4.842 1.00 96.25 87 ASP A C 1
ATOM 694 O O . ASP A 1 87 ? 8.689 6.101 -5.885 1.00 96.25 87 ASP A O 1
ATOM 698 N N . ALA A 1 88 ? 10.613 6.650 -4.846 1.00 96.31 88 ALA A N 1
ATOM 699 C CA . ALA A 1 88 ? 11.432 6.729 -6.044 1.00 96.31 88 ALA A CA 1
ATOM 700 C C . ALA A 1 88 ? 11.456 5.397 -6.808 1.00 96.31 88 ALA A C 1
ATOM 702 O O . ALA A 1 88 ? 11.418 5.409 -8.041 1.00 96.31 88 ALA A O 1
ATOM 703 N N . LYS A 1 89 ? 11.443 4.251 -6.105 1.00 95.00 89 LYS A N 1
ATOM 704 C CA . LYS A 1 89 ? 11.398 2.929 -6.747 1.00 95.00 89 LYS A CA 1
ATOM 705 C C . LYS A 1 89 ? 10.101 2.750 -7.534 1.00 95.00 89 LYS A C 1
ATOM 707 O O . LYS A 1 89 ? 10.150 2.384 -8.705 1.00 95.00 89 LYS A O 1
ATOM 712 N N . THR A 1 90 ? 8.950 3.081 -6.942 1.00 97.12 90 THR A N 1
ATOM 713 C CA . THR A 1 90 ? 7.649 3.006 -7.633 1.00 97.12 90 THR A CA 1
ATOM 714 C C . THR A 1 90 ? 7.636 3.866 -8.893 1.00 97.12 90 THR A C 1
ATOM 716 O O . THR A 1 90 ? 7.181 3.418 -9.944 1.00 97.12 90 THR A O 1
ATOM 719 N N . THR A 1 91 ? 8.160 5.088 -8.801 1.00 96.94 91 THR A N 1
ATOM 720 C CA . THR A 1 91 ? 8.224 6.014 -9.939 1.00 96.94 91 THR A CA 1
ATOM 721 C C . THR A 1 91 ? 9.105 5.453 -11.057 1.00 96.94 91 THR A C 1
ATOM 723 O O . THR A 1 91 ? 8.635 5.315 -12.184 1.00 96.94 91 THR A O 1
ATOM 726 N N . ARG A 1 92 ? 10.322 4.996 -10.728 1.00 95.94 92 ARG A N 1
ATOM 727 C CA . ARG A 1 92 ? 11.258 4.374 -11.678 1.00 95.94 92 ARG A CA 1
ATOM 728 C C . ARG A 1 92 ? 10.636 3.184 -12.417 1.00 95.94 92 ARG A C 1
ATOM 730 O O . ARG A 1 92 ? 10.800 3.072 -13.629 1.00 95.94 92 ARG A O 1
ATOM 737 N N . ILE A 1 93 ? 9.916 2.311 -11.708 1.00 95.81 93 ILE A N 1
ATOM 738 C CA . ILE A 1 93 ? 9.263 1.136 -12.309 1.00 95.81 93 ILE A CA 1
ATOM 739 C C . ILE A 1 93 ? 8.171 1.554 -13.299 1.00 95.81 93 ILE A C 1
ATOM 741 O O . ILE A 1 93 ? 8.104 1.027 -14.411 1.00 95.81 93 ILE A O 1
ATOM 745 N N . LEU A 1 94 ? 7.310 2.499 -12.913 1.00 95.00 94 LEU A N 1
ATOM 746 C CA . LEU A 1 94 ? 6.217 2.957 -13.773 1.00 95.00 94 LEU A CA 1
ATOM 747 C C . LEU A 1 94 ? 6.735 3.699 -15.010 1.00 95.00 94 LEU A C 1
ATOM 749 O O . LEU A 1 94 ? 6.206 3.484 -16.103 1.00 95.00 94 LEU A O 1
ATOM 753 N N . ASP A 1 95 ? 7.784 4.507 -14.857 1.00 94.88 95 ASP A N 1
ATOM 754 C CA . ASP A 1 95 ? 8.430 5.214 -15.964 1.00 94.88 95 ASP A CA 1
ATOM 755 C C . ASP A 1 95 ? 9.105 4.238 -16.931 1.00 94.88 95 ASP A C 1
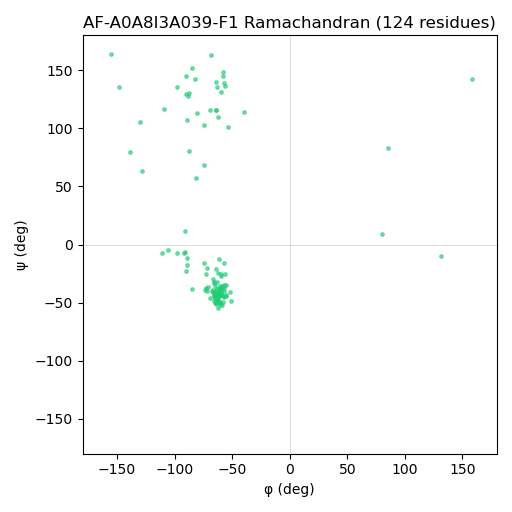ATOM 757 O O . ASP A 1 95 ? 8.905 4.338 -18.144 1.00 94.88 95 ASP A O 1
ATOM 761 N N . HIS A 1 96 ? 9.824 3.237 -16.409 1.00 91.94 96 HIS A N 1
ATOM 762 C CA . HIS A 1 96 ? 10.401 2.168 -17.224 1.00 91.94 96 HIS A CA 1
ATOM 763 C C . HIS A 1 96 ? 9.312 1.421 -18.010 1.00 91.94 96 HIS A C 1
ATOM 765 O O . HIS A 1 96 ? 9.401 1.295 -19.231 1.00 91.94 96 HIS A O 1
ATOM 771 N N . ALA A 1 97 ? 8.228 1.003 -17.349 1.00 90.44 97 ALA A N 1
ATOM 772 C CA . ALA A 1 97 ? 7.114 0.324 -18.010 1.00 90.44 97 ALA A CA 1
ATOM 773 C C . ALA A 1 97 ? 6.432 1.202 -19.079 1.00 90.44 97 ALA A C 1
ATOM 775 O O . ALA A 1 97 ? 6.031 0.704 -20.136 1.00 90.44 97 ALA A O 1
ATOM 776 N N . ALA A 1 98 ? 6.299 2.508 -18.831 1.00 91.25 98 ALA A N 1
ATOM 777 C CA . ALA A 1 98 ? 5.753 3.456 -19.798 1.00 91.25 98 ALA A CA 1
ATOM 778 C C . ALA A 1 98 ? 6.672 3.625 -21.016 1.00 91.25 98 ALA A C 1
ATOM 780 O O . ALA A 1 98 ? 6.182 3.673 -22.146 1.00 91.25 98 ALA A O 1
ATOM 781 N N . GLN A 1 99 ? 7.986 3.677 -20.800 1.00 91.62 99 GLN A N 1
ATOM 782 C CA . GLN A 1 99 ? 8.979 3.768 -21.865 1.00 91.62 99 GLN A CA 1
ATOM 783 C C . GLN A 1 99 ? 8.985 2.502 -22.734 1.00 91.62 99 GLN A C 1
ATOM 785 O O . GLN A 1 99 ? 8.827 2.599 -23.951 1.00 91.62 99 GLN A O 1
ATOM 790 N N . ARG A 1 100 ? 9.023 1.310 -22.123 1.00 88.06 100 ARG A N 1
ATOM 791 C CA . ARG A 1 100 ? 8.980 0.027 -22.850 1.00 88.06 100 ARG A CA 1
ATOM 792 C C . ARG A 1 100 ? 7.714 -0.126 -23.694 1.00 88.06 100 ARG A C 1
ATOM 794 O O . ARG A 1 100 ? 7.781 -0.595 -24.825 1.00 88.06 100 ARG A O 1
ATOM 801 N N . ARG A 1 101 ? 6.558 0.346 -23.207 1.00 88.19 101 ARG A N 1
ATOM 802 C CA . ARG A 1 101 ? 5.309 0.368 -23.997 1.00 88.19 101 ARG A CA 1
ATOM 803 C C . ARG A 1 101 ? 5.377 1.260 -25.236 1.00 88.19 101 ARG A C 1
ATOM 805 O O . ARG A 1 101 ? 4.715 0.945 -26.222 1.00 88.19 101 ARG A O 1
ATOM 812 N N . LYS A 1 102 ? 6.136 2.360 -25.197 1.00 89.38 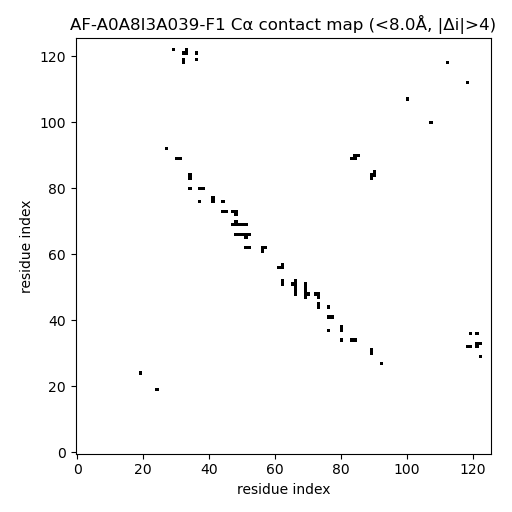102 LYS A N 1
ATOM 813 C CA . LYS A 1 102 ? 6.348 3.230 -26.368 1.00 89.38 102 LYS A CA 1
ATOM 814 C C . LYS A 1 102 ? 7.288 2.584 -27.383 1.00 89.38 102 LYS A C 1
ATOM 816 O O . LYS A 1 102 ? 7.054 2.711 -28.580 1.00 89.38 102 LYS A O 1
ATOM 821 N N . GLU A 1 103 ? 8.325 1.905 -26.902 1.00 89.19 103 GLU A N 1
ATOM 822 C CA . GLU A 1 103 ? 9.318 1.217 -27.734 1.00 89.19 103 GLU A CA 1
ATOM 823 C C . GLU A 1 103 ? 8.747 -0.039 -28.405 1.00 89.19 103 GLU A C 1
ATOM 825 O O . GLU A 1 103 ? 9.063 -0.324 -29.558 1.00 89.19 103 GLU A O 1
ATOM 830 N N . GLU A 1 104 ? 7.871 -0.773 -27.712 1.00 86.56 104 GLU A N 1
ATOM 831 C CA . GLU 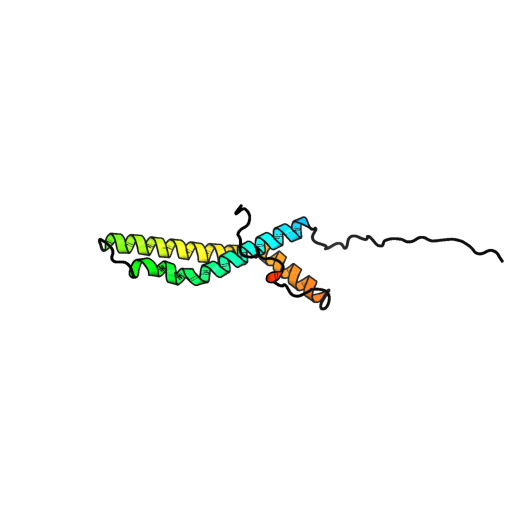A 1 104 ? 7.347 -2.069 -28.161 1.00 86.56 104 GLU A CA 1
ATOM 832 C C . GLU A 1 104 ? 5.809 -2.132 -28.125 1.00 86.56 104 GLU A C 1
ATOM 834 O O . GLU A 1 104 ? 5.218 -2.971 -27.435 1.00 86.56 104 GLU A O 1
ATOM 839 N N . PRO A 1 105 ? 5.108 -1.298 -28.916 1.00 78.94 105 PRO A N 1
ATOM 840 C CA . PRO A 1 105 ? 3.653 -1.146 -28.823 1.00 78.94 105 PRO A CA 1
ATOM 841 C C . PRO A 1 105 ? 2.862 -2.419 -29.163 1.00 78.94 105 PRO A C 1
ATOM 843 O O . PRO A 1 105 ? 1.704 -2.546 -28.773 1.00 78.94 105 PRO A O 1
ATOM 846 N N . LYS A 1 106 ? 3.464 -3.363 -29.899 1.00 82.62 106 LYS A N 1
ATOM 847 C CA . LYS A 1 106 ? 2.850 -4.647 -30.290 1.00 82.62 106 LYS A CA 1
ATOM 848 C C . LYS A 1 106 ? 3.486 -5.867 -29.610 1.00 82.62 106 LYS A C 1
ATOM 850 O O . LYS A 1 106 ? 2.987 -6.971 -29.794 1.00 82.62 106 LYS A O 1
ATOM 855 N N . GLY A 1 107 ? 4.586 -5.681 -28.875 1.00 77.56 107 GLY A N 1
ATOM 856 C CA . GLY A 1 107 ? 5.373 -6.776 -28.293 1.00 77.56 107 GLY A CA 1
ATOM 857 C C . GLY A 1 107 ? 4.925 -7.182 -26.889 1.00 77.56 107 GLY A C 1
ATOM 858 O O . GLY A 1 107 ? 5.147 -8.314 -26.467 1.00 77.56 107 GLY A O 1
ATOM 859 N N . ILE A 1 108 ? 4.251 -6.284 -26.166 1.00 80.19 108 ILE A N 1
ATOM 860 C CA . ILE A 1 108 ? 3.881 -6.517 -24.769 1.00 80.19 108 ILE A CA 1
ATOM 861 C C . ILE A 1 108 ? 2.518 -7.206 -24.701 1.00 80.19 108 ILE A C 1
ATOM 863 O O . ILE A 1 108 ? 1.470 -6.592 -24.923 1.00 80.19 108 ILE A O 1
ATOM 867 N N . LYS A 1 109 ? 2.529 -8.496 -24.359 1.00 83.69 109 LYS A N 1
ATOM 868 C CA . LYS A 1 109 ? 1.310 -9.273 -24.120 1.00 83.69 109 LYS A CA 1
ATOM 869 C C . LYS A 1 109 ? 0.540 -8.698 -22.915 1.00 83.69 109 LYS A C 1
ATOM 871 O O . LYS A 1 109 ? 1.151 -8.444 -21.876 1.00 83.69 109 LYS A O 1
ATOM 876 N N . PRO A 1 110 ? -0.793 -8.535 -23.003 1.00 82.75 110 PRO A N 1
ATOM 877 C CA . PRO A 1 110 ? -1.607 -8.172 -21.849 1.00 82.75 110 PRO A CA 1
ATOM 878 C C . PRO A 1 110 ? -1.454 -9.183 -20.709 1.00 82.75 110 PRO A C 1
ATOM 880 O O . PRO A 1 110 ? -1.441 -10.396 -20.938 1.00 82.75 110 PRO A O 1
ATOM 883 N N . TRP A 1 111 ? -1.373 -8.676 -19.480 1.00 83.44 111 TRP A N 1
ATOM 884 C CA . TRP A 1 111 ? -1.313 -9.519 -18.289 1.00 83.44 111 TRP A CA 1
ATOM 885 C C . TRP A 1 111 ? -2.604 -10.335 -18.126 1.00 83.44 111 TRP A C 1
ATOM 887 O O . TRP A 1 111 ? -3.707 -9.834 -18.354 1.00 83.44 111 TRP A O 1
ATOM 897 N N . ASN A 1 112 ? -2.461 -11.598 -17.720 1.00 83.69 112 ASN A N 1
ATOM 898 C CA . ASN A 1 112 ? -3.567 -12.515 -17.473 1.00 83.69 112 ASN A CA 1
ATOM 899 C C . ASN A 1 112 ? -3.395 -13.167 -16.099 1.00 83.69 112 ASN A C 1
ATOM 901 O O . ASN A 1 112 ? -2.603 -14.095 -15.955 1.00 83.69 112 ASN A O 1
ATOM 905 N N . GLY A 1 113 ? -4.197 -12.742 -15.121 1.00 78.00 113 GLY A N 1
ATOM 906 C CA . GLY A 1 113 ? -4.153 -13.278 -13.756 1.00 78.00 113 GLY A CA 1
ATOM 907 C C . GLY A 1 113 ? -4.467 -14.776 -13.632 1.00 78.00 113 GLY A C 1
ATOM 908 O O . GLY A 1 113 ? -4.198 -15.363 -12.597 1.00 78.00 113 GLY A O 1
ATOM 909 N N . LYS A 1 114 ? -4.989 -15.443 -14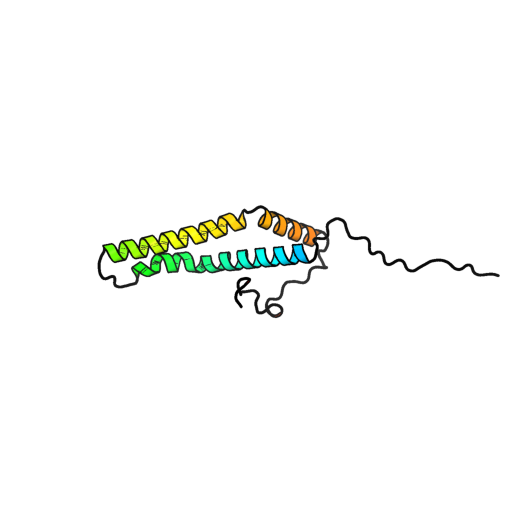.675 1.00 84.56 114 LYS A N 1
ATOM 910 C CA . LYS A 1 114 ? -5.104 -16.916 -14.680 1.00 84.56 114 LYS A CA 1
ATOM 911 C C . LYS A 1 114 ? -3.752 -17.624 -14.827 1.00 84.56 114 LYS A C 1
ATOM 913 O O . LYS A 1 114 ? -3.672 -18.813 -14.551 1.00 84.56 114 LYS A O 1
ATOM 918 N N . GLN A 1 115 ? -2.730 -16.927 -15.327 1.00 85.75 115 GLN A N 1
ATOM 919 C CA . GLN A 1 115 ? -1.379 -17.468 -15.519 1.00 85.75 115 GLN A CA 1
ATOM 920 C C . GLN A 1 115 ? -0.476 -17.238 -14.300 1.00 85.75 115 GLN A C 1
ATOM 922 O O . GLN A 1 115 ? 0.637 -17.744 -14.278 1.00 85.75 115 GLN A O 1
ATOM 927 N N . ASP A 1 116 ? -0.960 -16.495 -13.307 1.00 81.44 116 ASP A N 1
ATOM 928 C CA . ASP A 1 116 ? -0.254 -16.172 -12.072 1.00 81.44 116 ASP A CA 1
ATOM 929 C C . ASP A 1 116 ? -1.267 -16.274 -10.922 1.00 81.44 116 ASP A C 1
ATOM 931 O O . ASP A 1 116 ? -1.867 -15.268 -10.561 1.00 81.44 116 ASP A O 1
ATOM 935 N N . PRO A 1 117 ? -1.584 -17.485 -10.427 1.00 82.31 117 PRO A N 1
ATOM 936 C CA . PRO A 1 117 ? -2.646 -17.687 -9.437 1.00 82.31 117 PRO A CA 1
ATOM 937 C C . PRO A 1 117 ? -2.325 -17.049 -8.078 1.00 82.31 117 PRO A C 1
ATOM 939 O O . PRO A 1 117 ? -3.236 -16.579 -7.394 1.00 82.31 117 PRO A O 1
ATOM 942 N N . ASP A 1 118 ? -1.042 -16.955 -7.728 1.00 83.38 118 ASP A N 1
ATOM 943 C CA . ASP A 1 118 ? -0.558 -16.438 -6.444 1.00 83.38 118 ASP A CA 1
ATOM 944 C C . ASP A 1 118 ? -0.285 -14.932 -6.471 1.00 83.38 118 ASP A C 1
ATOM 946 O O . ASP A 1 118 ? 0.287 -14.373 -5.530 1.00 83.38 118 ASP A O 1
ATOM 950 N N . TRP A 1 119 ? -0.722 -14.235 -7.522 1.00 79.75 119 TRP A N 1
ATOM 951 C CA . TRP A 1 119 ? -0.536 -12.794 -7.698 1.00 79.75 119 TRP A CA 1
ATOM 952 C C . TRP A 1 119 ? -1.110 -11.939 -6.552 1.00 79.75 119 TRP A C 1
ATOM 954 O O . TRP A 1 119 ? -0.744 -10.773 -6.407 1.00 79.75 119 TRP A O 1
ATOM 964 N N . MET A 1 120 ? -1.977 -12.513 -5.708 1.00 77.25 120 MET A N 1
ATOM 965 C CA . MET A 1 120 ? -2.567 -11.862 -4.531 1.00 77.25 120 MET A CA 1
ATOM 966 C C . MET A 1 120 ? -1.867 -12.189 -3.202 1.00 77.25 120 MET A C 1
ATOM 968 O O . MET A 1 120 ? -2.208 -11.587 -2.187 1.00 77.25 120 MET A O 1
ATOM 972 N N . THR A 1 121 ? -0.911 -13.115 -3.186 1.00 82.69 121 THR A N 1
ATOM 973 C CA . THR A 1 121 ? -0.244 -13.568 -1.956 1.00 82.69 121 THR A CA 1
ATOM 974 C C . THR A 1 121 ? 0.968 -12.682 -1.642 1.00 82.69 121 THR A C 1
ATOM 976 O O . THR A 1 121 ? 1.818 -12.506 -2.522 1.00 82.69 121 THR A O 1
ATOM 979 N N . PRO A 1 122 ? 1.103 -12.117 -0.427 1.00 75.06 122 PRO A N 1
ATOM 980 C CA . PRO A 1 122 ? 2.275 -11.323 -0.069 1.00 75.06 122 PRO A CA 1
ATOM 981 C C . PRO A 1 122 ? 3.586 -12.119 -0.219 1.00 75.06 122 PRO A C 1
ATOM 983 O O . PRO A 1 122 ? 3.599 -13.323 0.057 1.00 75.06 122 PRO A O 1
ATOM 986 N N . PRO A 1 123 ? 4.700 -11.478 -0.623 1.00 67.88 123 PRO A N 1
ATOM 987 C CA . PRO A 1 123 ? 6.009 -12.132 -0.654 1.00 67.88 123 PRO A CA 1
ATOM 988 C C . PRO A 1 123 ? 6.369 -12.705 0.727 1.00 67.88 123 PRO A C 1
ATOM 990 O O . PRO A 1 123 ? 6.147 -12.045 1.741 1.00 67.88 123 PRO A O 1
ATOM 993 N N . GLY A 1 124 ? 6.906 -13.929 0.778 1.00 66.62 124 GLY A N 1
ATOM 994 C CA . GLY A 1 124 ? 7.343 -14.569 2.030 1.00 66.62 124 GLY A CA 1
ATOM 995 C C . GLY A 1 124 ? 6.237 -15.208 2.883 1.00 66.62 124 GLY A C 1
ATOM 996 O O . GLY A 1 124 ? 6.507 -15.615 4.007 1.00 66.62 124 GLY A O 1
ATOM 997 N N . SER A 1 125 ? 5.010 -15.318 2.366 1.00 59.69 125 SER A N 1
ATOM 998 C CA . SER A 1 125 ? 3.937 -16.107 2.990 1.00 59.69 125 SER A CA 1
ATOM 999 C C . SER A 1 125 ? 4.021 -17.563 2.506 1.00 59.69 125 SER A C 1
ATOM 1001 O O . SER A 1 125 ? 3.346 -17.938 1.548 1.00 59.69 125 SER A O 1
ATOM 1003 N N . SER A 1 126 ? 4.909 -18.370 3.089 1.00 43.53 126 SER A N 1
ATOM 1004 C CA . SER A 1 126 ? 4.991 -19.828 2.877 1.00 43.53 126 SER A CA 1
ATOM 1005 C C . SER A 1 126 ? 5.111 -20.553 4.206 1.00 43.53 126 SER A C 1
ATOM 1007 O O . SER A 1 126 ? 5.802 -20.010 5.095 1.00 43.53 126 SER A O 1
#

Secondary structure (DSSP, 8-state):
-PPPP-----------TTPPPHHHHHHHHHHHHHHHHHHHHGGGHHHHHTGGGGS--SSHHHHHHHHHHHHHHHHHHHHHHHHHHHSHHHHHHHHHHHHHHHH-TTT-PPP-GGG-TTTTSPTT--

Solvent-accessible surface area (backbone atoms only — not comparable to full-atom values): 7844 Å² total; per-residue (Å²): 137,87,82,86,89,86,80,78,92,69,82,85,78,69,81,61,90,81,69,73,49,72,65,60,48,49,61,46,50,54,50,52,42,52,52,50,50,48,60,57,53,56,78,47,32,66,64,51,30,51,44,49,79,78,52,93,60,95,41,74,66,56,39,52,50,50,28,51,51,28,44,52,53,38,50,48,56,54,47,55,42,52,51,54,65,68,31,70,67,49,48,52,52,54,52,50,54,54,48,50,46,69,77,35,77,85,72,70,76,80,89,55,66,86,81,42,80,62,70,82,58,64,90,87,78,124

pLDDT: mean 83.89, std 18.07, range [37.94, 98.19]

Nearest PDB structures (foldseek):
  2x0l-assembly1_A  TM=6.808E-01  e=4.386E+00  Homo sapiens
  4bay-assembly1_A  TM=6.866E-01  e=5.161E+00  Homo sapiens
  5l3d-assembly1_A  TM=5.757E-01  e=2.842E+00  Homo sapiens
  5l3b-assembly1_A  TM=5.774E-01  e=4.155E+00  Homo sapiens
  5l3c-assembly1_A  TM=5.759E-01  e=4.386E+00  Homo sapiens

Mean predicted aligned error: 10.29 Å

Foldseek 3Di:
DDDDDDDDDDDPPPPPPLDDDPVLVVVLLLLVLVLVLLVVVLVCLVVQLCVLVVDDDPDPVRSVVSNVVSNVVSVVSVVVSVCSCPDPSVVVSVVSVVVVCVVCVPPDDDDDCVVPVCSNPRPPPD